Protein AF-A0A965A1D9-F1 (afdb_monomer_lite)

pLDDT: mean 73.5, std 18.66, range [28.94, 95.44]

Sequence (163 aa):
ETKQLSPQAMSAVSLMALPGNVRQLENLCHWITVMAPSQLVRAEDLPEEVRQSQEGSGDGRAEDAEPALAARVANAESAVKGEIGMPAWQELLRQEVARALAANAPAPQDGRMHGWAKEFEAAVLGVALKHTRGRRIEAAQLLGIGRNTMTRKIAELNLEGGD

Structure (mmCIF, N/CA/C/O backbone):
data_AF-A0A965A1D9-F1
#
_entry.id   AF-A0A965A1D9-F1
#
loop_
_atom_site.group_PDB
_atom_site.id
_atom_site.type_symbol
_atom_site.label_atom_id
_atom_site.label_alt_id
_atom_site.label_comp_id
_atom_site.label_asym_id
_atom_site.label_entity_id
_atom_site.label_seq_id
_atom_site.pdbx_PDB_ins_code
_atom_site.Cartn_x
_atom_site.Cartn_y
_atom_site.Cartn_z
_atom_site.occupancy
_atom_site.B_iso_or_equiv
_atom_site.auth_seq_id
_atom_site.auth_comp_id
_atom_site.auth_asym_id
_atom_site.auth_atom_id
_atom_site.pdbx_PDB_model_num
ATOM 1 N N . GLU A 1 1 ? 1.676 2.099 35.004 1.00 57.66 1 GLU A N 1
ATOM 2 C CA . GLU A 1 1 ? 1.636 0.664 35.359 1.00 57.66 1 GLU A CA 1
ATOM 3 C C . GLU A 1 1 ? 1.061 -0.135 34.195 1.00 57.66 1 GLU A C 1
ATOM 5 O O . GLU A 1 1 ? 0.293 0.433 33.426 1.00 57.66 1 GLU A O 1
ATOM 10 N N . THR A 1 2 ? 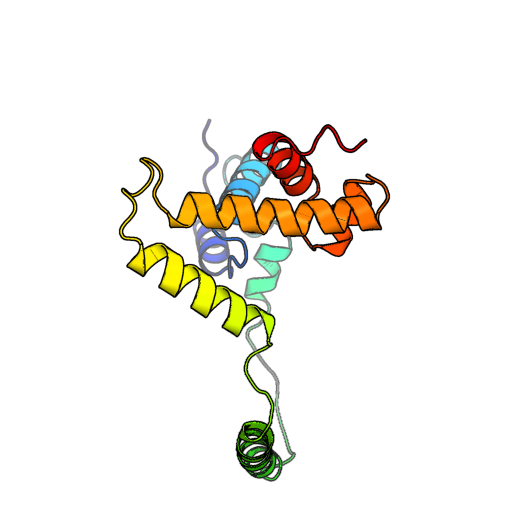1.452 -1.398 34.014 1.00 68.88 2 THR A N 1
ATOM 11 C CA . THR A 1 2 ? 1.027 -2.218 32.867 1.00 68.88 2 THR A CA 1
ATOM 12 C C . THR A 1 2 ? -0.372 -2.804 33.086 1.00 68.88 2 THR A C 1
ATOM 14 O O . THR A 1 2 ? -0.676 -3.326 34.157 1.00 68.88 2 THR A O 1
ATOM 17 N N . LYS A 1 3 ? -1.241 -2.706 32.071 1.00 73.88 3 LYS A N 1
ATOM 18 C CA . LYS A 1 3 ? -2.556 -3.368 32.054 1.00 73.88 3 LYS A CA 1
ATOM 19 C C . LYS A 1 3 ? -2.351 -4.881 31.929 1.00 73.88 3 LYS A C 1
ATOM 21 O O . LYS A 1 3 ? -1.558 -5.316 31.096 1.00 73.88 3 LYS A O 1
ATOM 26 N N . GLN A 1 4 ? -3.062 -5.675 32.724 1.00 80.38 4 GLN A N 1
ATOM 27 C CA . GLN A 1 4 ? -3.044 -7.137 32.639 1.00 80.38 4 GLN A CA 1
ATOM 28 C C . GLN A 1 4 ? -4.364 -7.651 32.065 1.00 80.38 4 GLN A C 1
ATOM 30 O O . GLN A 1 4 ? -5.441 -7.219 32.473 1.00 80.38 4 GLN A O 1
ATOM 35 N N . LEU A 1 5 ? -4.282 -8.584 31.120 1.00 81.12 5 LEU A N 1
ATOM 36 C CA . LEU A 1 5 ? -5.447 -9.257 30.552 1.00 81.12 5 LEU A CA 1
ATOM 37 C C . LEU A 1 5 ? -5.816 -10.455 31.427 1.00 81.12 5 LEU A C 1
ATOM 39 O O . LEU A 1 5 ? -4.958 -11.259 31.791 1.00 81.12 5 LEU A O 1
ATOM 43 N N . SER A 1 6 ? -7.101 -10.594 31.749 1.00 84.38 6 SER A N 1
ATOM 44 C CA . SER A 1 6 ? -7.605 -11.809 32.393 1.00 84.38 6 SER A CA 1
ATOM 45 C C . SER A 1 6 ? -7.468 -13.033 31.463 1.00 84.38 6 SER A C 1
ATOM 47 O O . SER A 1 6 ? -7.482 -12.879 30.238 1.00 84.38 6 SER A O 1
ATOM 49 N N . PRO A 1 7 ? -7.396 -14.268 31.999 1.00 77.56 7 PRO A N 1
ATOM 50 C CA . PRO A 1 7 ? -7.303 -15.484 31.181 1.00 77.56 7 PRO A CA 1
ATOM 51 C C . PRO A 1 7 ? -8.455 -15.650 30.172 1.00 77.56 7 PRO A C 1
ATOM 53 O O . PRO A 1 7 ? -8.246 -16.128 29.056 1.00 77.56 7 PRO A O 1
ATOM 56 N N . GLN A 1 8 ? -9.666 -15.208 30.536 1.00 76.06 8 GLN A N 1
ATOM 57 C CA . GLN A 1 8 ? -10.821 -15.185 29.631 1.00 76.06 8 GLN A CA 1
ATOM 58 C C . GLN A 1 8 ? -10.645 -14.164 28.501 1.00 76.06 8 GLN A C 1
ATOM 60 O O . GLN A 1 8 ? -10.867 -14.507 27.343 1.00 76.06 8 GLN A O 1
ATOM 65 N N . ALA A 1 9 ? -10.175 -12.948 28.808 1.00 79.19 9 ALA A N 1
ATOM 66 C CA . ALA A 1 9 ? -9.882 -11.938 27.790 1.00 79.19 9 ALA A CA 1
ATOM 67 C C . ALA A 1 9 ? -8.786 -12.411 26.818 1.00 79.19 9 ALA A C 1
ATOM 69 O O . ALA A 1 9 ? -8.937 -12.279 25.608 1.00 79.19 9 ALA A O 1
ATOM 70 N N . MET A 1 10 ? -7.719 -13.036 27.327 1.00 82.12 10 MET A N 1
ATOM 71 C CA . MET A 1 10 ? -6.657 -13.621 26.496 1.00 82.12 10 MET A CA 1
ATOM 72 C C . MET A 1 10 ? -7.176 -14.708 25.551 1.00 82.12 10 MET A C 1
ATOM 74 O O . MET A 1 10 ? -6.774 -14.757 24.387 1.00 82.12 10 MET A O 1
ATOM 78 N N . SER A 1 11 ? -8.075 -15.566 26.039 1.00 80.19 11 SER A N 1
ATOM 79 C CA . SER A 1 11 ? -8.684 -16.623 25.225 1.00 80.19 11 SER A CA 1
ATOM 80 C C . SER A 1 11 ? -9.543 -16.033 24.105 1.00 80.19 11 SER A C 1
ATOM 82 O O . SER A 1 11 ? -9.429 -16.461 22.961 1.00 80.19 11 SER A O 1
ATOM 84 N N . ALA A 1 12 ? -10.333 -14.999 24.406 1.00 75.44 12 ALA A N 1
ATOM 85 C CA . ALA A 1 12 ? -11.164 -14.310 23.420 1.00 75.44 12 ALA A CA 1
ATOM 86 C C . ALA A 1 12 ? -10.328 -13.611 22.331 1.00 75.44 12 ALA A C 1
ATOM 88 O O . ALA A 1 12 ? -10.617 -13.752 21.146 1.00 75.44 12 ALA A O 1
ATOM 89 N N . VAL A 1 13 ? -9.242 -12.925 22.710 1.00 78.94 13 VAL A N 1
ATOM 90 C CA . VAL A 1 13 ? -8.320 -12.290 21.747 1.00 78.94 13 VAL A CA 1
ATOM 91 C C . VAL A 1 13 ? -7.617 -13.327 20.869 1.00 78.94 13 VAL A C 1
ATOM 93 O O . VAL A 1 13 ? -7.436 -13.093 19.678 1.00 78.94 13 VAL A O 1
ATOM 96 N N . SER A 1 14 ? -7.250 -14.482 21.429 1.00 79.62 14 SER A N 1
ATOM 97 C CA . SER A 1 14 ? -6.559 -15.550 20.687 1.00 79.62 14 SER A CA 1
ATOM 98 C C . SER A 1 14 ? -7.465 -16.277 19.688 1.00 79.62 14 SER A C 1
ATOM 100 O O . SER A 1 14 ? -6.975 -16.809 18.697 1.00 79.62 14 SER A O 1
ATOM 102 N N . LEU A 1 15 ? -8.774 -16.315 19.950 1.00 76.50 15 LEU A N 1
ATOM 103 C CA . LEU A 1 15 ? -9.776 -16.952 19.089 1.00 76.50 15 LEU A CA 1
ATOM 104 C C . LEU A 1 15 ? -10.303 -16.026 17.984 1.00 76.50 15 LEU A C 1
ATOM 106 O O . LEU A 1 15 ? -10.989 -16.489 17.075 1.00 76.50 15 LEU A O 1
ATOM 110 N N . MET A 1 16 ? -9.989 -14.732 18.043 1.00 71.00 16 MET A N 1
ATOM 111 C CA . MET A 1 16 ? -10.402 -13.774 17.026 1.00 71.00 16 MET A CA 1
ATOM 112 C C . MET A 1 16 ? -9.722 -14.085 15.687 1.00 71.00 16 MET A C 1
ATOM 114 O O . MET A 1 16 ? -8.495 -14.135 15.587 1.00 71.00 16 MET A O 1
ATOM 118 N N . ALA A 1 17 ? -10.514 -14.210 14.620 1.00 62.28 17 ALA A N 1
ATOM 119 C CA . ALA A 1 17 ? -9.979 -14.128 13.270 1.00 62.28 17 ALA A CA 1
ATOM 120 C C . ALA A 1 17 ? -9.476 -12.692 13.069 1.00 62.28 17 ALA A C 1
ATOM 122 O O . ALA A 1 17 ? -10.277 -11.764 13.099 1.00 62.28 17 ALA A O 1
ATOM 123 N N . LEU A 1 18 ? -8.163 -12.493 12.929 1.00 66.25 18 LEU A N 1
ATOM 124 C CA . LEU A 1 18 ? -7.529 -11.192 12.678 1.00 66.25 18 LEU A CA 1
ATOM 125 C C . LEU A 1 18 ? -7.359 -10.987 11.159 1.00 66.25 18 LEU A C 1
ATOM 127 O O . LEU A 1 18 ? -6.243 -11.151 10.654 1.00 66.25 18 LEU A O 1
ATOM 131 N N . PRO A 1 19 ? -8.414 -10.639 10.386 1.00 64.88 19 PRO A N 1
ATOM 132 C CA . PRO A 1 19 ? -8.317 -10.492 8.932 1.00 64.88 19 PRO A CA 1
ATOM 133 C C . PRO A 1 19 ? -7.327 -9.391 8.521 1.00 64.88 19 PRO A C 1
ATOM 135 O O . PRO A 1 19 ? -6.825 -9.394 7.401 1.00 64.88 19 PRO A O 1
ATOM 138 N N . GLY A 1 20 ? -7.035 -8.450 9.428 1.00 61.50 20 GLY A N 1
ATOM 139 C CA . GLY A 1 20 ? -6.109 -7.334 9.243 1.00 61.50 20 GLY A CA 1
ATOM 140 C C . GLY A 1 20 ? -4.712 -7.525 9.850 1.00 61.50 20 GLY A C 1
ATOM 141 O O . GLY A 1 20 ? -3.975 -6.538 9.943 1.00 61.50 20 GLY A O 1
ATOM 142 N N . ASN A 1 21 ? -4.318 -8.747 10.240 1.00 78.75 21 ASN A N 1
ATOM 143 C CA . ASN A 1 21 ? -3.004 -9.064 10.830 1.00 78.75 21 ASN A CA 1
ATOM 144 C C . ASN A 1 21 ? -2.687 -8.268 12.127 1.00 78.75 21 ASN A C 1
ATOM 146 O O . ASN A 1 21 ? -3.569 -7.745 12.809 1.00 78.75 21 ASN A O 1
ATOM 150 N N . VAL A 1 22 ? -1.389 -8.161 12.460 1.00 76.75 22 VAL A N 1
ATOM 151 C CA . VAL A 1 22 ? -0.793 -7.525 13.656 1.00 76.75 22 VAL A CA 1
ATOM 152 C C . VAL A 1 22 ? -1.294 -6.099 13.922 1.00 76.75 22 VAL A C 1
ATOM 154 O O . VAL A 1 22 ? -1.328 -5.677 15.071 1.00 76.75 22 VAL A O 1
ATOM 157 N N . ARG A 1 23 ? -1.754 -5.363 12.902 1.00 78.94 23 ARG A N 1
ATOM 158 C CA . ARG A 1 23 ? -2.305 -4.008 13.085 1.00 78.94 23 ARG A CA 1
ATOM 159 C C . ARG A 1 23 ? -3.611 -3.988 13.869 1.00 78.94 23 ARG A C 1
ATOM 161 O O . ARG A 1 23 ? -3.837 -3.066 14.643 1.00 78.94 23 ARG A O 1
ATOM 168 N N . GLN A 1 24 ? -4.479 -4.978 13.670 1.00 76.06 24 GLN A N 1
ATOM 169 C CA . GLN A 1 24 ? -5.714 -5.070 14.452 1.00 76.06 24 GLN A CA 1
ATOM 170 C C . GLN A 1 24 ? -5.405 -5.384 15.915 1.00 76.06 24 GLN A C 1
ATOM 172 O O . GLN A 1 24 ? -6.000 -4.777 16.802 1.00 76.06 24 GLN A O 1
ATOM 177 N N . LEU A 1 25 ? -4.413 -6.246 16.158 1.00 80.88 25 LEU A N 1
ATOM 178 C CA . LEU A 1 25 ? -3.922 -6.529 17.504 1.00 80.88 25 LEU A CA 1
ATOM 179 C C . LEU A 1 25 ? -3.300 -5.281 18.151 1.00 80.88 25 LEU A C 1
ATOM 181 O O . LEU A 1 25 ? -3.604 -4.970 19.296 1.00 80.88 25 LEU A O 1
ATOM 185 N N . GLU A 1 26 ? -2.478 -4.531 17.416 1.00 80.62 26 GLU A N 1
ATOM 186 C CA . GLU A 1 26 ? -1.869 -3.285 17.894 1.00 80.62 26 GLU A CA 1
ATOM 187 C C . GLU A 1 26 ? -2.925 -2.233 18.258 1.00 80.62 26 GLU A C 1
ATOM 189 O O . GLU A 1 26 ? -2.856 -1.633 19.332 1.00 80.62 26 GLU A O 1
ATOM 194 N N . ASN A 1 27 ? -3.930 -2.043 17.398 1.00 81.50 27 ASN A N 1
ATOM 195 C CA . ASN A 1 27 ? -5.033 -1.117 17.649 1.00 81.50 27 ASN A CA 1
ATOM 196 C C . ASN A 1 27 ? -5.843 -1.527 18.881 1.00 81.50 27 ASN A C 1
ATOM 198 O O . ASN A 1 27 ? -6.185 -0.675 19.700 1.00 81.50 27 ASN A O 1
ATOM 202 N N . LEU A 1 28 ? -6.115 -2.825 19.032 1.00 81.19 28 LEU A N 1
ATOM 203 C CA . LEU A 1 28 ? -6.796 -3.365 20.202 1.00 81.19 28 LEU A CA 1
ATOM 204 C C . LEU A 1 28 ? -5.979 -3.109 21.476 1.00 81.19 28 LEU A C 1
ATOM 206 O O . LEU A 1 28 ? -6.520 -2.601 22.453 1.00 81.19 28 LEU A O 1
ATOM 210 N N . CYS A 1 29 ? -4.671 -3.371 21.460 1.00 80.75 29 CYS A N 1
ATOM 211 C CA . CYS A 1 29 ? -3.782 -3.093 22.591 1.00 80.75 29 CYS A CA 1
ATOM 212 C C . CYS A 1 29 ? -3.745 -1.599 22.954 1.00 80.75 29 CYS A C 1
ATOM 214 O O . CYS A 1 29 ? -3.808 -1.249 24.137 1.00 80.75 29 CYS A O 1
ATOM 216 N N . HIS A 1 30 ? -3.687 -0.709 21.957 1.00 80.56 30 HIS A N 1
ATOM 217 C CA . HIS A 1 30 ? -3.778 0.738 22.173 1.00 80.56 30 HIS A CA 1
ATOM 218 C C . HIS A 1 30 ? -5.112 1.129 22.813 1.00 80.56 30 HIS A C 1
ATOM 220 O O . HIS A 1 30 ? -5.129 1.860 23.803 1.00 80.56 30 HIS A O 1
ATOM 226 N N . TRP A 1 31 ? -6.224 0.608 22.292 1.00 83.00 31 TRP A N 1
ATOM 227 C CA . TRP A 1 31 ? -7.557 0.883 22.818 1.00 83.00 31 TRP A CA 1
ATOM 228 C C . TRP A 1 31 ? -7.705 0.399 24.262 1.00 83.00 31 TRP A C 1
ATOM 230 O O . TRP A 1 31 ? -8.106 1.177 25.119 1.00 83.00 31 TRP A O 1
ATOM 240 N N . ILE A 1 32 ? -7.288 -0.832 24.566 1.00 82.12 32 ILE A N 1
ATOM 241 C CA . ILE A 1 32 ? -7.322 -1.397 25.923 1.00 82.12 32 ILE A CA 1
ATOM 242 C C . ILE A 1 32 ? -6.490 -0.545 26.891 1.00 82.12 32 ILE A C 1
ATOM 244 O O . ILE A 1 32 ? -6.871 -0.338 28.043 1.00 82.12 32 ILE A O 1
ATOM 248 N N . THR A 1 33 ? -5.364 -0.007 26.426 1.00 80.50 33 THR A N 1
ATOM 249 C CA . THR A 1 33 ? -4.504 0.849 27.252 1.00 80.50 33 THR A CA 1
ATOM 250 C C . THR A 1 33 ? -5.173 2.181 27.593 1.00 80.50 33 THR A C 1
ATOM 252 O O . THR A 1 33 ? -5.037 2.652 28.721 1.00 80.50 33 THR A O 1
ATOM 255 N N . VAL A 1 34 ? -5.905 2.770 26.646 1.00 78.25 34 VAL A N 1
ATOM 256 C CA . VAL A 1 34 ? -6.522 4.098 26.793 1.00 78.25 34 VAL A CA 1
ATOM 257 C C . VAL A 1 34 ? -7.903 4.032 27.448 1.00 78.25 34 VAL A C 1
ATOM 259 O O . VAL A 1 34 ? -8.241 4.899 28.249 1.00 78.25 34 VAL A O 1
ATOM 262 N N . MET A 1 35 ? -8.694 3.016 27.111 1.00 75.06 35 MET A N 1
ATOM 263 C CA . MET A 1 35 ? -10.131 2.974 27.391 1.00 75.06 35 MET A CA 1
ATOM 264 C C . MET A 1 35 ? -10.518 2.004 28.505 1.00 75.06 35 MET A C 1
ATOM 266 O O . MET A 1 35 ? -11.593 2.168 29.077 1.00 75.06 35 MET A O 1
ATOM 270 N N . ALA A 1 36 ? -9.681 1.019 28.859 1.00 70.56 36 ALA A N 1
ATOM 271 C CA . ALA A 1 36 ? -10.027 0.125 29.961 1.00 70.56 36 ALA A CA 1
ATOM 272 C C . ALA A 1 36 ? -9.980 0.902 31.294 1.00 70.56 36 ALA A C 1
ATOM 274 O O . ALA A 1 36 ? -8.939 1.481 31.618 1.00 70.56 36 ALA A O 1
ATOM 275 N N . PRO A 1 37 ? -11.053 0.914 32.101 1.00 67.56 37 PRO A N 1
ATOM 276 C CA . PRO A 1 37 ? -11.085 1.661 33.361 1.00 67.56 37 PRO A CA 1
ATOM 277 C C . PRO A 1 37 ? -10.233 0.997 34.455 1.00 67.56 37 PRO A C 1
ATOM 279 O O . PRO A 1 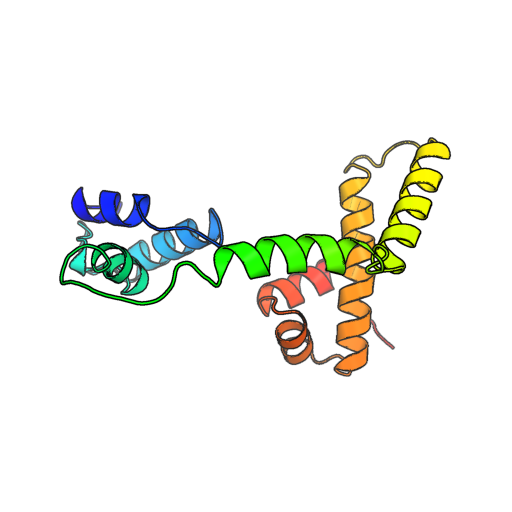37 ? -9.676 1.673 35.316 1.00 67.56 37 PRO A O 1
ATOM 282 N N . SER A 1 38 ? -10.083 -0.327 34.406 1.00 72.69 38 SER A N 1
ATOM 283 C CA . SER A 1 38 ? -9.381 -1.143 35.398 1.00 72.69 38 SER A CA 1
ATOM 284 C C . SER A 1 38 ? -7.978 -1.549 34.934 1.00 72.69 38 SER A C 1
ATOM 286 O O . SER A 1 38 ? -7.642 -1.524 33.747 1.00 72.69 38 SER A O 1
ATOM 288 N N . GLN A 1 39 ? -7.123 -1.927 35.885 1.00 74.94 39 GLN A N 1
ATOM 289 C CA . GLN A 1 39 ? -5.797 -2.489 35.603 1.00 74.94 39 GLN A CA 1
ATOM 290 C C . GLN A 1 39 ? -5.873 -3.946 35.119 1.00 74.94 39 GLN A C 1
ATOM 292 O O . GLN A 1 39 ? -5.014 -4.378 34.354 1.00 74.94 39 GLN A O 1
ATOM 297 N N . LEU A 1 40 ? -6.920 -4.669 35.533 1.00 79.88 40 LEU A N 1
ATOM 298 C CA . LEU A 1 40 ? -7.257 -6.015 35.080 1.00 79.88 40 LEU A CA 1
ATOM 299 C C . LEU A 1 40 ? -8.407 -5.949 34.071 1.00 79.88 40 LEU A C 1
ATOM 301 O O . LEU A 1 40 ? -9.545 -5.679 34.449 1.00 79.88 40 LEU A O 1
ATOM 305 N N . VAL A 1 41 ? -8.102 -6.235 32.812 1.00 78.44 41 VAL A N 1
ATOM 306 C CA . VAL A 1 41 ? -9.041 -6.158 31.691 1.00 78.44 41 VAL A CA 1
ATOM 307 C C . VAL A 1 41 ? -9.794 -7.483 31.576 1.00 78.44 41 VAL A C 1
ATOM 309 O O . VAL A 1 41 ? -9.197 -8.550 31.358 1.00 78.44 41 VAL A O 1
ATOM 312 N N . ARG A 1 42 ? -11.112 -7.431 31.766 1.00 78.56 42 ARG A N 1
ATOM 313 C CA . ARG A 1 42 ? -12.006 -8.593 31.706 1.00 78.56 42 ARG A CA 1
ATOM 314 C C . ARG A 1 42 ? -12.604 -8.745 30.310 1.00 78.56 42 ARG A C 1
ATOM 316 O O . ARG A 1 42 ? -12.599 -7.800 29.534 1.00 78.56 42 ARG A O 1
ATOM 323 N N . ALA A 1 43 ? -13.135 -9.926 29.985 1.00 72.44 43 ALA A N 1
ATOM 324 C CA . ALA A 1 43 ? -13.776 -10.174 28.684 1.00 72.44 43 ALA A CA 1
ATOM 325 C C . ALA A 1 43 ? -14.955 -9.217 28.401 1.00 72.44 43 ALA A C 1
ATOM 327 O O . ALA A 1 43 ? -15.226 -8.876 27.255 1.00 72.44 43 ALA A O 1
ATOM 328 N N . GLU A 1 44 ? -15.609 -8.742 29.461 1.00 75.75 44 GLU A N 1
ATOM 329 C CA . GLU A 1 44 ? -16.698 -7.755 29.437 1.00 75.75 44 GLU A CA 1
ATOM 330 C C . GLU A 1 44 ? -16.224 -6.365 28.973 1.00 75.75 44 GLU A C 1
ATOM 332 O O . GLU A 1 44 ? -16.978 -5.659 28.302 1.00 75.75 44 GLU A O 1
ATOM 337 N N . ASP A 1 45 ? -14.967 -6.010 29.263 1.00 72.81 45 ASP A N 1
ATOM 338 C CA . ASP A 1 45 ? -14.352 -4.722 28.918 1.00 72.81 45 ASP A CA 1
ATOM 339 C C . ASP A 1 45 ? -13.829 -4.679 27.473 1.00 72.81 45 ASP A C 1
ATOM 341 O O . ASP A 1 45 ? -13.351 -3.637 27.023 1.00 72.81 45 ASP A O 1
ATOM 345 N N . LEU A 1 46 ? -13.853 -5.807 26.753 1.00 73.81 46 LEU A N 1
ATOM 346 C CA . LEU A 1 46 ? -13.389 -5.865 25.370 1.00 73.81 46 LEU A CA 1
ATOM 347 C C . LEU A 1 46 ? -14.466 -5.346 24.400 1.00 73.81 46 LEU A C 1
ATOM 349 O O . LEU A 1 46 ? -15.662 -5.491 24.672 1.00 73.81 46 LEU A O 1
ATOM 353 N N . PRO A 1 47 ? -14.053 -4.772 23.252 1.00 69.88 47 PRO A N 1
ATOM 354 C CA . PRO A 1 47 ? -14.968 -4.325 22.204 1.00 69.88 47 PRO A CA 1
ATOM 355 C C . PRO A 1 47 ? -15.925 -5.435 21.741 1.00 69.88 47 PRO A C 1
ATOM 357 O O . PRO A 1 47 ? -15.588 -6.624 21.790 1.00 69.88 47 PRO A O 1
ATOM 360 N N . GLU A 1 48 ? -17.118 -5.054 21.280 1.00 65.88 48 GLU A N 1
ATOM 361 C CA . GLU A 1 48 ? -18.184 -5.985 20.874 1.00 65.88 48 GLU A CA 1
ATOM 362 C C . GLU A 1 48 ? -17.746 -6.973 19.799 1.00 65.88 48 GLU A C 1
ATOM 364 O O . GLU A 1 48 ? -18.159 -8.130 19.824 1.00 65.88 48 GLU A O 1
ATOM 369 N N . GLU A 1 49 ? -16.837 -6.557 18.927 1.00 66.62 49 GLU A N 1
ATOM 370 C CA . GLU A 1 49 ? -16.269 -7.379 17.865 1.00 66.62 49 GLU A CA 1
ATOM 371 C C . GLU A 1 49 ? -15.524 -8.606 18.424 1.00 66.62 49 GLU A C 1
ATOM 373 O O . GLU A 1 49 ? -15.517 -9.675 17.808 1.00 66.62 49 GLU A O 1
ATOM 378 N N . VAL A 1 50 ? -14.933 -8.486 19.621 1.00 66.94 50 VAL A N 1
ATOM 379 C CA . VAL A 1 50 ? -14.254 -9.599 20.305 1.00 66.94 50 VAL A CA 1
ATOM 380 C C . VAL A 1 50 ? -15.247 -10.483 21.056 1.00 66.94 50 VAL A C 1
ATOM 382 O O . VAL A 1 50 ? -15.069 -11.698 21.110 1.00 66.94 50 VAL A O 1
ATOM 385 N N . ARG A 1 51 ? -16.308 -9.885 21.614 1.00 62.09 51 ARG A N 1
ATOM 386 C CA . ARG A 1 51 ? -17.343 -10.605 22.374 1.00 62.09 51 ARG A CA 1
ATOM 387 C C . ARG A 1 51 ? -18.227 -11.465 21.461 1.00 62.09 51 ARG A C 1
ATOM 389 O O . ARG A 1 51 ? -18.479 -12.623 21.777 1.00 62.09 51 ARG A O 1
ATOM 396 N N . GLN A 1 52 ? -18.600 -10.951 20.288 1.00 56.97 52 GLN A N 1
ATOM 397 C CA . GLN A 1 52 ? -19.472 -11.637 19.320 1.00 56.97 52 GLN A CA 1
ATOM 398 C C . GLN A 1 52 ? -18.818 -12.861 18.654 1.00 56.97 52 GLN A C 1
ATOM 400 O O . GLN A 1 52 ? -19.516 -13.749 18.173 1.00 56.97 52 GLN A O 1
ATOM 405 N N . SER A 1 53 ? -17.485 -12.974 18.682 1.00 53.50 53 SER A N 1
ATOM 406 C CA . SER A 1 53 ? -16.779 -14.170 18.193 1.00 53.50 53 SER A CA 1
ATOM 407 C C . SER A 1 53 ? -16.980 -15.404 19.095 1.00 53.50 53 SER A C 1
ATOM 409 O O . SER A 1 53 ? -16.688 -16.519 18.669 1.00 53.50 53 SER A O 1
ATOM 411 N N . GLN A 1 54 ? -17.494 -15.235 20.325 1.00 44.84 54 GLN A N 1
ATOM 412 C CA . GLN A 1 54 ? -17.856 -16.344 21.220 1.00 44.84 54 GLN A CA 1
ATOM 413 C C . GLN A 1 54 ? -19.336 -16.758 21.142 1.00 44.84 54 GLN A C 1
ATOM 415 O O . GLN A 1 54 ? -19.662 -17.871 21.545 1.00 44.84 54 GLN A O 1
ATOM 420 N N . GLU A 1 55 ? -20.225 -15.923 20.595 1.00 41.81 55 GLU A N 1
ATOM 421 C CA . GLU A 1 55 ? -21.678 -16.188 20.559 1.00 41.81 55 GLU A CA 1
ATOM 422 C C . GLU A 1 55 ? -22.129 -17.027 19.344 1.00 41.81 55 GLU A C 1
ATOM 424 O O . GLU A 1 55 ? -23.315 -17.278 19.155 1.00 41.81 55 GLU A O 1
ATOM 429 N N . GLY A 1 56 ? -21.191 -17.525 18.533 1.00 39.81 56 GLY A N 1
ATOM 430 C CA . GLY A 1 56 ? -21.477 -18.330 17.340 1.00 39.81 56 GLY A CA 1
ATOM 431 C C . GLY A 1 56 ? -21.557 -19.849 17.542 1.00 39.81 56 GLY A C 1
ATOM 432 O O . GLY A 1 56 ? -21.478 -20.569 16.549 1.00 39.81 56 GLY A O 1
ATOM 433 N N . SER A 1 57 ? -21.657 -20.367 18.773 1.00 39.03 57 SER A N 1
ATOM 434 C CA . SER A 1 57 ? -21.618 -21.821 19.011 1.00 39.03 57 SER A CA 1
ATOM 435 C C . SER A 1 57 ? -22.723 -22.329 19.953 1.00 39.03 57 SER A C 1
ATOM 437 O O . SER A 1 57 ? -22.618 -22.202 21.171 1.00 39.03 57 SER A O 1
ATOM 439 N N . GLY A 1 58 ? -23.737 -22.965 19.342 1.00 28.94 58 GLY A N 1
ATOM 440 C CA . GLY A 1 58 ? -24.795 -23.804 19.943 1.00 28.94 58 GLY A CA 1
ATOM 441 C C . GLY A 1 58 ? -26.151 -23.093 20.080 1.00 28.94 58 GLY A C 1
ATOM 442 O O . GLY A 1 58 ? -26.212 -22.023 20.661 1.00 28.94 58 GLY A O 1
ATOM 443 N N . ASP A 1 59 ? -27.304 -23.595 19.632 1.00 31.45 59 ASP A N 1
ATOM 444 C CA . ASP A 1 59 ? -27.752 -24.910 19.145 1.00 31.45 59 ASP A CA 1
ATOM 445 C C . ASP A 1 59 ? -29.199 -24.734 18.600 1.00 31.45 59 ASP A C 1
ATOM 447 O O . ASP A 1 59 ? -29.918 -23.860 19.090 1.00 31.45 59 ASP A O 1
ATOM 451 N N . GLY A 1 60 ? -29.648 -25.564 17.642 1.00 29.62 60 GLY A N 1
ATOM 452 C CA . GLY A 1 60 ? -31.091 -25.731 17.380 1.00 29.62 60 GLY A CA 1
ATOM 453 C C . GLY A 1 60 ? -31.609 -25.970 15.947 1.00 29.62 60 GLY A C 1
ATOM 454 O O . GLY A 1 60 ? -32.375 -25.148 15.467 1.00 29.62 60 GLY A O 1
ATOM 455 N N . ARG A 1 61 ? -31.293 -27.143 15.360 1.00 30.75 61 ARG A N 1
ATOM 456 C CA . ARG A 1 61 ? -32.152 -28.056 14.532 1.00 30.75 61 ARG A CA 1
ATOM 457 C C . ARG A 1 61 ? -32.825 -27.541 13.227 1.00 30.75 61 ARG A C 1
ATOM 459 O O . ARG A 1 61 ? -33.645 -26.640 13.273 1.00 30.75 61 ARG A O 1
ATOM 466 N N . ALA A 1 62 ? -32.445 -28.071 12.047 1.00 35.19 62 ALA A N 1
ATOM 467 C CA . ALA A 1 62 ? -33.001 -29.265 11.341 1.00 35.19 62 ALA A CA 1
ATOM 468 C C . ALA A 1 62 ? -34.308 -28.910 10.562 1.00 35.19 62 ALA A C 1
ATOM 470 O O . ALA A 1 62 ? -35.162 -28.260 11.142 1.00 35.19 62 ALA A O 1
ATOM 471 N N . GLU A 1 63 ? -34.584 -29.210 9.283 1.00 35.69 63 GLU A N 1
ATOM 472 C CA . GLU A 1 63 ? -34.088 -30.155 8.266 1.00 35.69 63 GLU A CA 1
ATOM 473 C C . GLU A 1 63 ? -34.452 -29.659 6.833 1.00 35.69 63 GLU A C 1
ATOM 475 O O . GLU A 1 63 ? -35.257 -28.744 6.670 1.00 35.69 63 GLU A O 1
ATOM 480 N N . ASP A 1 64 ? -33.882 -30.345 5.831 1.00 35.72 64 ASP A N 1
ATOM 481 C CA . ASP A 1 64 ? -34.423 -30.638 4.485 1.00 35.72 64 ASP A CA 1
ATOM 482 C C . ASP A 1 64 ? -34.389 -29.613 3.331 1.00 35.72 64 ASP A C 1
ATOM 484 O O . ASP A 1 64 ? -35.260 -28.759 3.193 1.00 35.72 64 ASP A O 1
ATOM 488 N N . ALA A 1 65 ? -33.411 -29.833 2.427 1.00 34.06 65 ALA A N 1
ATOM 489 C CA . ALA A 1 65 ? -33.398 -29.670 0.950 1.00 34.06 65 ALA A CA 1
ATOM 490 C C . ALA A 1 65 ? -31.941 -29.369 0.518 1.00 34.06 65 ALA A C 1
ATOM 492 O O . ALA A 1 65 ? -31.337 -28.446 1.042 1.00 34.06 65 ALA A O 1
ATOM 493 N N . GLU A 1 66 ? -31.218 -30.026 -0.390 1.00 38.38 66 GLU A N 1
ATOM 494 C CA . GLU A 1 66 ? -31.460 -30.958 -1.491 1.00 38.38 66 GLU A CA 1
ATOM 495 C C . GLU A 1 66 ? -30.086 -31.562 -1.895 1.00 38.38 66 GLU A C 1
ATOM 497 O O . GLU A 1 66 ? -29.104 -30.814 -1.950 1.00 38.38 66 GLU A O 1
ATOM 502 N N . PRO A 1 67 ? -29.963 -32.844 -2.300 1.00 43.69 67 PRO A N 1
ATOM 503 C CA . PRO A 1 67 ? -28.711 -33.374 -2.850 1.00 43.69 67 PRO A CA 1
ATOM 504 C C . PRO A 1 67 ? -28.473 -33.002 -4.335 1.00 43.69 67 PRO A C 1
ATOM 506 O O . PRO A 1 67 ? -27.523 -33.486 -4.947 1.00 43.69 67 PRO A O 1
ATOM 509 N N . ALA A 1 68 ? -29.289 -32.132 -4.943 1.00 45.25 68 ALA A N 1
ATOM 510 C CA . ALA A 1 68 ? -29.234 -31.839 -6.382 1.00 45.25 68 ALA A CA 1
ATOM 511 C C . ALA A 1 68 ? -28.333 -30.64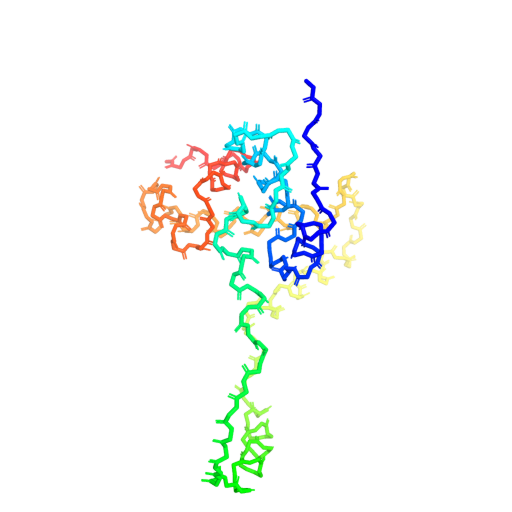9 -6.781 1.00 45.25 68 ALA A C 1
ATOM 513 O O . ALA A 1 68 ? -28.005 -30.494 -7.962 1.00 45.25 68 ALA A O 1
ATOM 514 N N . LEU A 1 69 ? -27.894 -29.808 -5.833 1.00 45.66 69 LEU A N 1
ATOM 515 C CA . LEU A 1 69 ? -27.072 -28.630 -6.149 1.00 45.66 69 LEU A CA 1
ATOM 516 C C . LEU A 1 69 ? -25.594 -28.987 -6.369 1.00 45.66 69 LEU A C 1
ATOM 518 O O . LEU A 1 69 ? -24.994 -28.479 -7.313 1.00 45.66 69 LEU A O 1
ATOM 522 N N . ALA A 1 70 ? -25.034 -29.918 -5.586 1.00 43.19 70 ALA A N 1
ATOM 523 C CA . ALA A 1 70 ? -23.617 -30.306 -5.641 1.00 43.19 70 ALA A CA 1
ATOM 524 C C . ALA A 1 70 ? -23.178 -30.822 -7.029 1.00 43.19 70 ALA A C 1
ATOM 526 O O . ALA A 1 70 ? -22.105 -30.473 -7.519 1.00 43.19 70 ALA A O 1
ATOM 527 N N . ALA A 1 71 ? -24.044 -31.578 -7.713 1.00 43.19 71 ALA A N 1
ATOM 528 C CA . ALA A 1 71 ? -23.775 -32.082 -9.062 1.00 43.19 71 ALA A CA 1
ATOM 529 C C . ALA A 1 71 ? -23.836 -30.984 -10.146 1.00 43.19 71 ALA A C 1
ATOM 531 O O . ALA A 1 71 ? -23.189 -31.098 -11.188 1.00 43.19 71 ALA A O 1
ATOM 532 N N . ARG A 1 72 ? -24.583 -29.896 -9.907 1.00 50.84 72 ARG A N 1
ATOM 533 C CA . ARG A 1 72 ? -24.654 -28.745 -10.822 1.00 50.84 72 ARG A CA 1
ATOM 534 C C . ARG A 1 72 ? -23.453 -27.816 -10.660 1.00 50.84 72 ARG A C 1
ATOM 536 O O . ARG A 1 72 ? -23.017 -27.256 -11.661 1.00 50.84 72 ARG A O 1
ATOM 543 N N . VAL A 1 73 ? -22.886 -27.703 -9.455 1.00 49.25 73 VAL A N 1
ATOM 544 C CA . VAL A 1 73 ? -21.669 -26.902 -9.227 1.00 49.25 73 VAL A CA 1
ATOM 545 C C . VAL A 1 73 ? -20.456 -27.543 -9.910 1.00 49.25 73 VAL A C 1
ATOM 547 O O . VAL A 1 73 ? -19.741 -26.853 -10.624 1.00 49.25 73 VAL A O 1
ATOM 550 N N . ALA A 1 74 ? -20.309 -28.873 -9.842 1.00 45.50 74 ALA A N 1
ATOM 551 C CA . ALA A 1 74 ? -19.196 -29.581 -10.491 1.00 45.50 74 ALA A CA 1
ATOM 552 C C . ALA A 1 74 ? -19.211 -29.487 -12.037 1.00 45.50 74 ALA A C 1
ATOM 554 O O . ALA A 1 74 ? -18.160 -29.386 -12.677 1.00 45.50 74 ALA A O 1
ATOM 555 N N . ASN A 1 75 ? -20.403 -29.473 -12.652 1.00 51.12 75 ASN A N 1
ATOM 556 C CA . ASN A 1 75 ? -20.547 -29.282 -14.102 1.00 51.12 75 ASN A CA 1
ATOM 557 C C . ASN A 1 75 ? -20.456 -27.804 -14.527 1.00 51.12 75 ASN A C 1
ATOM 559 O O . ASN A 1 75 ? -19.967 -27.520 -15.621 1.00 51.12 75 ASN A O 1
ATOM 563 N N . ALA A 1 76 ? -20.856 -26.856 -13.672 1.00 47.81 76 ALA A N 1
ATOM 564 C CA . ALA A 1 76 ? -20.664 -2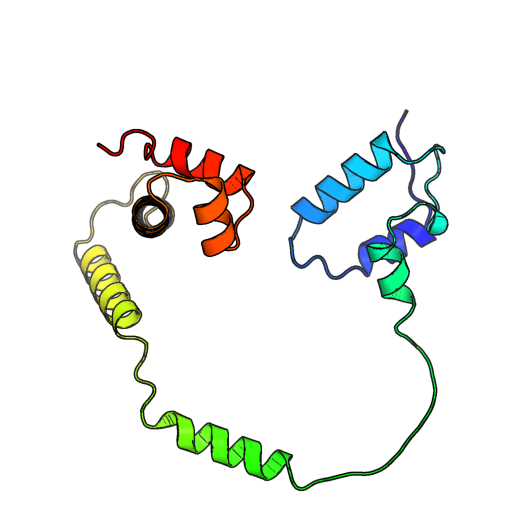5.425 -13.922 1.00 47.81 76 ALA A CA 1
ATOM 565 C C . ALA A 1 76 ? -19.184 -25.010 -13.815 1.00 47.81 76 ALA A C 1
ATOM 567 O O . ALA A 1 76 ? -18.708 -24.225 -14.632 1.00 47.81 76 ALA A O 1
ATOM 568 N N . GLU A 1 77 ? -18.427 -25.593 -12.880 1.00 42.75 77 GLU A N 1
ATOM 569 C CA . GLU A 1 77 ? -16.983 -25.360 -12.734 1.00 42.75 77 GLU A CA 1
ATOM 570 C C . GLU A 1 77 ? -16.173 -25.900 -13.922 1.00 42.75 77 GLU A C 1
ATOM 572 O O . GLU A 1 77 ? -15.170 -25.303 -14.317 1.00 42.75 77 GLU A O 1
ATOM 577 N N . SER A 1 78 ? -16.629 -26.989 -14.549 1.00 43.66 78 SER A N 1
ATOM 578 C CA . SER A 1 78 ? -15.972 -27.544 -15.740 1.00 43.66 78 SER A CA 1
ATOM 579 C C . SER A 1 78 ? -16.334 -26.799 -17.032 1.00 43.66 78 SER A C 1
ATOM 581 O O . SER A 1 78 ? -15.495 -26.705 -17.927 1.00 43.66 78 SER A O 1
ATOM 583 N N . ALA A 1 79 ? -17.533 -26.212 -17.131 1.00 42.97 79 ALA A N 1
ATOM 584 C CA . ALA A 1 79 ? -17.964 -25.455 -18.313 1.00 42.97 79 ALA A CA 1
ATOM 585 C C . ALA A 1 79 ? -17.392 -24.022 -18.371 1.00 42.97 79 ALA A C 1
ATOM 587 O O . ALA A 1 79 ? -17.170 -23.492 -19.457 1.00 42.97 79 ALA A O 1
ATOM 588 N N . VAL A 1 80 ? -17.072 -23.409 -17.224 1.00 47.72 80 VAL A N 1
ATOM 589 C CA . VAL A 1 80 ? -16.443 -22.069 -17.149 1.00 47.72 80 VAL A CA 1
ATOM 590 C C . VAL A 1 80 ? -14.918 -22.117 -17.361 1.00 47.72 80 VAL A C 1
ATOM 592 O O . VAL A 1 80 ? -14.253 -21.088 -17.442 1.00 47.72 80 VAL A O 1
ATOM 595 N N . LYS A 1 81 ? -14.330 -23.305 -17.535 1.00 45.94 81 LYS A N 1
ATOM 596 C CA . LYS A 1 81 ? -12.895 -23.456 -17.829 1.00 45.94 81 LYS A CA 1
ATOM 597 C C . LYS A 1 81 ? -12.534 -23.160 -19.297 1.00 45.94 81 LYS A C 1
ATOM 599 O O . LYS A 1 81 ? -11.354 -23.127 -19.631 1.00 45.94 81 LYS A O 1
ATOM 604 N N . GLY A 1 82 ? -13.535 -22.955 -20.161 1.00 42.56 82 GLY A N 1
ATOM 605 C CA . GLY A 1 82 ? -13.364 -22.840 -21.612 1.00 42.56 82 GLY A CA 1
ATOM 606 C C . GLY A 1 82 ? -12.942 -21.469 -22.146 1.00 42.56 82 GLY A C 1
ATOM 607 O O . GLY A 1 82 ? -12.228 -21.437 -23.138 1.00 42.56 82 GLY A O 1
ATOM 608 N N . GLU A 1 83 ? -13.325 -20.347 -21.521 1.00 46.69 83 GLU A N 1
ATOM 609 C CA . GLU A 1 83 ? -13.103 -19.007 -22.114 1.00 46.69 83 GLU A CA 1
ATOM 610 C C . GLU A 1 83 ? -12.958 -17.852 -21.102 1.00 46.69 83 GLU A C 1
ATOM 612 O O . GLU A 1 83 ? -13.136 -16.691 -21.459 1.00 46.69 83 GLU A O 1
ATOM 617 N N . ILE A 1 84 ? -12.568 -18.096 -19.846 1.00 53.94 84 ILE A N 1
ATOM 618 C CA . ILE A 1 84 ? -11.954 -17.012 -19.056 1.00 53.94 84 ILE A CA 1
ATOM 619 C C . ILE A 1 84 ? -10.448 -17.129 -19.240 1.00 53.94 84 ILE A C 1
ATOM 621 O O . ILE A 1 84 ? -9.719 -17.617 -18.376 1.00 53.94 84 ILE A O 1
ATOM 625 N N . GLY A 1 85 ? -9.985 -16.718 -20.425 1.00 54.31 85 GLY A N 1
ATOM 626 C CA . GLY A 1 85 ? -8.574 -16.419 -20.625 1.00 54.31 85 GLY A CA 1
ATOM 627 C C . GLY A 1 85 ? -8.129 -15.502 -19.489 1.00 54.31 85 GLY A C 1
ATOM 628 O O . GLY A 1 85 ? -8.835 -14.546 -19.160 1.00 54.31 85 GLY A O 1
ATOM 629 N N . MET A 1 86 ? -7.009 -15.833 -18.841 1.00 52.62 86 MET A N 1
ATOM 630 C CA . MET A 1 86 ? -6.376 -14.979 -17.830 1.00 52.62 86 MET A CA 1
ATOM 631 C C . MET A 1 86 ? -6.511 -13.506 -18.240 1.00 52.62 86 MET A C 1
ATOM 633 O O . MET A 1 86 ? -6.244 -13.197 -19.405 1.00 52.62 86 MET A O 1
ATOM 637 N N . PRO A 1 87 ? -6.958 -12.606 -17.341 1.00 71.62 87 PRO A N 1
ATOM 638 C CA . PRO A 1 87 ? -7.261 -11.232 -17.719 1.00 71.62 87 PRO A CA 1
ATOM 639 C C . PRO A 1 87 ? -6.055 -10.639 -18.445 1.00 71.62 87 PRO A C 1
ATOM 641 O O . PRO A 1 87 ? -4.930 -10.744 -17.960 1.00 71.62 87 PRO A O 1
ATOM 644 N N . ALA A 1 88 ? -6.286 -10.057 -19.624 1.00 84.62 88 ALA A N 1
ATOM 645 C CA . ALA A 1 88 ? -5.239 -9.723 -20.595 1.00 84.62 88 ALA A CA 1
ATOM 646 C C . ALA A 1 88 ? -4.055 -8.933 -19.999 1.00 84.62 88 ALA A C 1
ATOM 648 O O . ALA A 1 88 ? -2.913 -9.107 -20.415 1.00 84.62 88 ALA A O 1
ATOM 649 N N . TRP A 1 89 ? -4.299 -8.109 -18.975 1.00 86.19 89 TRP A N 1
ATOM 650 C CA . TRP A 1 89 ? -3.251 -7.362 -18.278 1.00 86.19 89 TRP A CA 1
ATOM 651 C C . TRP A 1 89 ? -2.314 -8.242 -17.433 1.00 86.19 89 TRP A C 1
ATOM 653 O O . TRP A 1 89 ? -1.135 -7.919 -17.314 1.00 86.19 89 TRP A O 1
ATOM 663 N N . GLN A 1 90 ? -2.798 -9.351 -16.858 1.00 88.25 90 GLN A N 1
ATOM 664 C CA . GLN A 1 90 ? -1.959 -10.288 -16.101 1.00 88.25 90 GLN A CA 1
ATOM 665 C C . GLN A 1 90 ? -0.964 -10.986 -17.019 1.00 88.25 90 GLN A C 1
ATOM 667 O O . GLN A 1 90 ? 0.178 -11.209 -16.629 1.00 88.25 90 GLN A O 1
ATOM 672 N N . GLU A 1 91 ? -1.389 -11.309 -18.238 1.00 88.88 91 GLU A N 1
ATOM 673 C CA . GLU A 1 91 ? -0.512 -11.911 -19.233 1.00 88.88 91 GLU A CA 1
ATOM 674 C C . GLU A 1 91 ? 0.544 -10.908 -19.718 1.00 88.88 91 GLU A C 1
ATOM 676 O O . GLU A 1 91 ? 1.731 -11.226 -19.732 1.00 88.88 91 GLU A O 1
ATOM 681 N N . LEU A 1 92 ? 0.149 -9.657 -19.984 1.00 89.31 92 LEU A N 1
ATOM 682 C CA . LEU A 1 92 ? 1.097 -8.580 -20.294 1.00 89.31 92 LEU A CA 1
ATOM 683 C C . LEU A 1 92 ? 2.110 -8.354 -19.159 1.00 89.31 92 LEU A C 1
ATOM 685 O O . LEU A 1 92 ? 3.305 -8.230 -19.419 1.00 89.31 92 LEU A O 1
ATOM 689 N N . LEU A 1 93 ? 1.661 -8.367 -17.900 1.00 89.81 93 LEU A N 1
ATOM 690 C CA . LEU A 1 93 ? 2.542 -8.232 -16.739 1.00 89.81 93 LEU A CA 1
ATOM 691 C C . LEU A 1 93 ? 3.529 -9.402 -16.636 1.00 89.81 93 LEU A C 1
ATOM 693 O O . LEU A 1 93 ? 4.708 -9.184 -16.368 1.00 89.81 93 LEU A O 1
ATOM 697 N N . ARG A 1 94 ? 3.077 -10.641 -16.867 1.00 90.12 94 ARG A N 1
ATOM 698 C CA . ARG A 1 94 ? 3.960 -11.819 -16.868 1.00 90.12 94 ARG A CA 1
ATOM 699 C C . ARG A 1 94 ? 5.028 -11.720 -17.944 1.00 90.12 94 ARG A C 1
ATOM 701 O O . ARG A 1 94 ? 6.188 -12.006 -17.658 1.00 90.12 94 ARG A O 1
ATOM 708 N N . GLN A 1 95 ? 4.654 -11.288 -19.144 1.00 90.88 95 GLN A N 1
ATOM 709 C CA . GLN A 1 95 ? 5.599 -11.078 -20.239 1.00 90.88 95 GLN A CA 1
ATOM 710 C C . GLN A 1 95 ? 6.612 -9.976 -19.907 1.00 90.88 95 GLN A C 1
ATOM 712 O O . GLN A 1 95 ? 7.803 -10.154 -20.160 1.00 90.88 95 GLN A O 1
ATOM 717 N N . GLU A 1 96 ? 6.172 -8.877 -19.290 1.00 89.31 96 GLU A N 1
ATOM 718 C CA . GLU A 1 96 ? 7.056 -7.790 -18.855 1.00 89.31 96 GLU A CA 1
ATOM 719 C C . GLU A 1 96 ? 8.051 -8.254 -17.787 1.00 89.31 96 GLU A C 1
ATOM 721 O O . GLU A 1 96 ? 9.257 -8.059 -17.925 1.00 89.31 96 GLU A O 1
ATOM 726 N N . VAL A 1 97 ? 7.566 -8.948 -16.755 1.00 90.81 97 VAL A N 1
ATOM 727 C CA . VAL A 1 97 ? 8.410 -9.495 -15.686 1.00 90.81 97 VAL A CA 1
ATOM 728 C C . VAL A 1 97 ? 9.403 -10.512 -16.249 1.00 90.81 97 VAL A C 1
ATOM 730 O O . VAL A 1 97 ? 10.587 -10.459 -15.916 1.00 90.81 97 VAL A O 1
ATOM 733 N N . ALA A 1 98 ? 8.962 -11.407 -17.138 1.00 90.56 98 ALA A N 1
ATOM 734 C CA . ALA A 1 98 ? 9.839 -12.373 -17.794 1.00 90.56 98 ALA A CA 1
ATOM 735 C C . ALA A 1 98 ? 10.944 -11.678 -18.605 1.00 90.56 98 ALA A C 1
ATOM 737 O O . ALA A 1 98 ? 12.112 -12.056 -18.501 1.00 90.56 98 ALA A O 1
ATOM 738 N N . ARG A 1 99 ? 10.602 -10.619 -19.352 1.00 88.94 99 ARG A N 1
ATOM 739 C CA . ARG A 1 99 ? 11.569 -9.805 -20.102 1.00 88.94 99 ARG A CA 1
ATOM 740 C C . ARG A 1 99 ? 12.565 -9.107 -19.176 1.00 88.94 99 ARG A C 1
ATOM 742 O O . ARG A 1 99 ? 13.767 -9.170 -19.423 1.00 88.94 99 ARG A O 1
ATOM 749 N N . ALA A 1 100 ? 12.086 -8.483 -18.102 1.00 87.12 100 ALA A N 1
ATOM 750 C CA . ALA A 1 100 ? 12.925 -7.783 -17.133 1.00 87.12 100 ALA A CA 1
ATOM 751 C C . ALA A 1 100 ? 13.907 -8.730 -16.422 1.00 87.12 100 ALA A C 1
ATOM 753 O O . ALA A 1 100 ? 15.058 -8.368 -16.174 1.00 87.12 100 ALA A O 1
ATOM 754 N N . LEU A 1 101 ? 13.481 -9.961 -16.125 1.00 87.62 101 LEU A N 1
ATOM 755 C CA . LEU A 1 101 ? 14.351 -10.995 -15.563 1.00 87.62 101 LEU A CA 1
ATOM 756 C C . LEU A 1 101 ? 15.372 -11.508 -16.588 1.00 87.62 101 LEU A C 1
ATOM 758 O O . LEU A 1 101 ? 16.538 -11.684 -16.235 1.00 87.62 101 LEU A O 1
ATOM 762 N N . ALA A 1 102 ? 14.968 -11.695 -17.848 1.00 89.38 102 ALA A N 1
ATOM 763 C CA . ALA A 1 102 ? 15.857 -12.127 -18.929 1.00 89.38 102 ALA A CA 1
ATOM 764 C C . ALA A 1 102 ? 16.949 -11.093 -19.256 1.00 89.38 102 ALA A C 1
ATOM 766 O O . ALA A 1 102 ? 18.061 -11.470 -19.616 1.00 89.38 102 ALA A O 1
ATOM 767 N N . ALA A 1 103 ? 16.666 -9.799 -19.069 1.00 83.62 103 ALA A N 1
ATOM 768 C CA . ALA A 1 103 ? 17.641 -8.720 -19.230 1.00 83.62 103 ALA A CA 1
ATOM 769 C C . ALA A 1 103 ? 18.798 -8.768 -18.205 1.00 83.62 103 ALA A C 1
ATOM 771 O O . ALA A 1 103 ? 19.763 -8.020 -18.344 1.00 83.62 103 ALA A O 1
ATOM 772 N N . ASN A 1 104 ? 18.707 -9.629 -17.180 1.00 76.75 104 ASN A N 1
ATOM 773 C CA . ASN A 1 104 ? 19.709 -9.856 -16.133 1.00 76.75 104 ASN A CA 1
ATOM 774 C C . ASN A 1 104 ? 20.285 -8.569 -15.512 1.00 76.75 104 ASN A C 1
ATOM 776 O O . ASN A 1 104 ? 21.463 -8.499 -15.156 1.00 76.75 104 ASN A O 1
ATOM 780 N N . ALA A 1 105 ? 19.449 -7.538 -15.369 1.00 75.06 105 ALA A N 1
ATOM 781 C CA . ALA A 1 105 ? 19.852 -6.301 -14.720 1.00 75.06 105 ALA A CA 1
ATOM 782 C C . ALA A 1 105 ? 20.207 -6.574 -13.244 1.00 75.06 105 ALA A C 1
ATOM 784 O O . ALA A 1 105 ? 19.504 -7.359 -12.581 1.00 75.06 105 ALA A O 1
ATOM 785 N N . PRO A 1 106 ? 21.268 -5.939 -12.707 1.00 73.00 106 PRO A N 1
ATOM 786 C CA . PRO A 1 106 ? 21.603 -6.056 -11.296 1.00 73.00 106 PRO A CA 1
ATOM 787 C C . PRO A 1 106 ? 20.380 -5.678 -10.459 1.00 73.00 106 PRO A C 1
ATOM 789 O O . PRO A 1 106 ? 19.700 -4.688 -10.732 1.00 73.00 106 PRO A O 1
ATOM 792 N N . ALA A 1 107 ? 20.046 -6.524 -9.483 1.00 70.81 107 ALA A N 1
ATOM 793 C CA . ALA A 1 107 ? 18.910 -6.258 -8.617 1.00 70.81 107 ALA A CA 1
ATOM 794 C C . ALA A 1 107 ? 19.165 -4.956 -7.835 1.00 70.81 107 ALA A C 1
ATOM 796 O O . ALA A 1 107 ? 20.273 -4.774 -7.324 1.00 70.81 107 ALA A O 1
ATOM 797 N N . PRO A 1 108 ? 18.164 -4.065 -7.716 1.00 76.56 108 PRO A N 1
ATOM 798 C CA . PRO A 1 108 ? 18.248 -2.941 -6.797 1.00 76.56 108 PRO A CA 1
ATOM 799 C C . PRO A 1 108 ? 18.541 -3.443 -5.381 1.00 76.56 108 PRO A C 1
ATOM 801 O O . PRO A 1 108 ? 18.103 -4.532 -5.006 1.00 76.56 108 PRO A O 1
ATOM 804 N N . GLN A 1 109 ? 19.233 -2.629 -4.591 1.00 75.94 109 GLN A N 1
ATOM 805 C CA . GLN A 1 109 ? 19.575 -2.920 -3.194 1.00 75.94 109 GLN A CA 1
ATOM 806 C C . GLN A 1 109 ? 18.352 -3.252 -2.311 1.00 75.94 109 GLN A C 1
ATOM 808 O O . GLN A 1 109 ? 18.456 -4.111 -1.441 1.00 75.94 109 GLN A O 1
ATOM 813 N N . ASP A 1 110 ? 17.176 -2.692 -2.617 1.00 78.62 110 ASP A N 1
ATOM 814 C CA . ASP A 1 110 ? 15.906 -2.975 -1.918 1.00 78.62 110 ASP A CA 1
ATOM 815 C C . ASP A 1 110 ? 15.127 -4.182 -2.495 1.00 78.62 110 ASP A C 1
ATOM 817 O O . ASP A 1 110 ? 14.034 -4.519 -2.038 1.00 78.62 110 ASP A O 1
ATOM 821 N N . GLY A 1 111 ? 15.676 -4.849 -3.516 1.00 84.00 111 GLY A N 1
ATOM 822 C CA . GLY A 1 111 ? 15.057 -5.972 -4.220 1.00 84.00 111 GLY A CA 1
ATOM 823 C C . GLY A 1 111 ? 14.067 -5.560 -5.322 1.00 84.00 111 GLY A C 1
ATOM 824 O O . GLY A 1 111 ? 13.320 -4.589 -5.209 1.00 84.00 111 GLY A O 1
ATOM 825 N N . ARG A 1 112 ? 14.018 -6.339 -6.417 1.00 84.62 112 ARG A N 1
ATOM 826 C CA . ARG A 1 112 ? 13.178 -6.045 -7.606 1.00 84.62 112 ARG A CA 1
ATOM 827 C C . ARG A 1 112 ? 11.679 -5.960 -7.292 1.00 84.62 112 ARG A C 1
ATOM 829 O O . ARG A 1 112 ? 10.990 -5.110 -7.843 1.00 84.62 112 ARG A O 1
ATOM 836 N N . MET A 1 113 ? 11.192 -6.800 -6.374 1.00 86.75 113 MET A N 1
ATOM 837 C CA . MET A 1 113 ? 9.781 -6.809 -5.964 1.00 86.75 113 MET A CA 1
ATOM 838 C C . MET A 1 113 ? 9.336 -5.479 -5.359 1.00 86.75 113 MET A C 1
ATOM 840 O O . MET A 1 113 ? 8.212 -5.053 -5.608 1.00 86.75 113 MET A O 1
ATOM 844 N N . HIS A 1 114 ? 10.203 -4.817 -4.587 1.00 88.00 114 HIS A N 1
ATOM 845 C CA . HIS A 1 114 ? 9.872 -3.527 -3.993 1.00 88.00 114 HIS A CA 1
ATOM 846 C C . HIS A 1 114 ? 9.727 -2.442 -5.071 1.00 88.00 114 HIS A C 1
ATOM 848 O O . HIS A 1 114 ? 8.760 -1.684 -5.048 1.00 88.00 114 HIS A O 1
ATOM 854 N N . GLY A 1 115 ? 10.628 -2.428 -6.062 1.00 87.19 115 GLY A N 1
ATOM 855 C CA . GLY A 1 115 ? 10.540 -1.528 -7.217 1.00 87.19 115 GLY A CA 1
ATOM 856 C C . GLY A 1 115 ? 9.253 -1.724 -8.021 1.00 87.19 115 GLY A C 1
ATOM 857 O O . GLY A 1 115 ? 8.505 -0.773 -8.229 1.00 87.19 115 GLY A O 1
ATOM 858 N N . TRP A 1 116 ? 8.927 -2.969 -8.377 1.00 89.12 116 TRP A N 1
ATOM 859 C CA . TRP A 1 116 ? 7.699 -3.271 -9.122 1.00 89.12 116 TRP A CA 1
ATOM 860 C C . TRP A 1 116 ? 6.427 -2.952 -8.341 1.00 89.12 116 TRP A C 1
ATOM 862 O O . TRP A 1 116 ? 5.471 -2.437 -8.917 1.00 89.12 116 TRP A O 1
ATOM 872 N N . ALA A 1 117 ? 6.407 -3.215 -7.031 1.00 89.69 117 ALA A N 1
ATOM 873 C CA . ALA A 1 117 ? 5.291 -2.817 -6.182 1.00 89.69 117 ALA A CA 1
ATOM 874 C C . ALA A 1 117 ? 5.113 -1.292 -6.194 1.00 89.69 117 ALA A C 1
ATOM 876 O O . ALA A 1 117 ? 3.992 -0.813 -6.341 1.00 89.69 117 ALA A O 1
ATOM 877 N N . LYS A 1 118 ? 6.212 -0.532 -6.119 1.00 89.56 118 LYS A N 1
ATOM 878 C CA . LYS A 1 118 ? 6.194 0.933 -6.175 1.00 89.56 118 LYS A CA 1
ATOM 879 C C . LYS A 1 118 ? 5.625 1.453 -7.501 1.00 89.56 118 LYS A C 1
ATOM 881 O O . LYS A 1 118 ? 4.778 2.343 -7.495 1.00 89.56 118 LYS A O 1
ATOM 886 N N . GLU A 1 119 ? 6.057 0.885 -8.624 1.00 88.56 119 GLU A N 1
ATOM 887 C CA . GLU A 1 119 ? 5.574 1.246 -9.965 1.00 88.56 119 GLU A CA 1
ATOM 888 C C . GLU A 1 119 ? 4.091 0.910 -10.158 1.00 88.56 119 GLU A C 1
ATOM 890 O O . GLU A 1 119 ? 3.314 1.746 -10.625 1.00 88.56 119 GLU A O 1
ATOM 895 N N . PHE A 1 120 ? 3.677 -0.290 -9.743 1.00 92.50 120 PHE A N 1
ATOM 896 C CA . PHE A 1 120 ? 2.280 -0.713 -9.787 1.00 92.50 120 PHE A CA 1
ATOM 897 C C . PHE A 1 120 ? 1.388 0.208 -8.949 1.00 92.50 120 PHE A C 1
ATOM 899 O O . PHE A 1 120 ? 0.359 0.693 -9.424 1.00 92.50 120 PHE A O 1
ATOM 906 N N . GLU A 1 121 ? 1.791 0.484 -7.708 1.00 93.94 121 GLU A N 1
ATOM 907 C CA . GLU A 1 121 ? 1.057 1.379 -6.821 1.00 93.94 121 GLU A CA 1
ATOM 908 C C . GLU A 1 121 ? 0.973 2.789 -7.408 1.00 93.94 121 GLU A C 1
ATOM 910 O O . GLU A 1 121 ? -0.112 3.366 -7.433 1.00 93.94 121 GLU A O 1
ATOM 915 N N . ALA A 1 122 ? 2.065 3.329 -7.957 1.00 92.69 122 ALA A N 1
ATOM 916 C CA . ALA A 1 122 ? 2.053 4.642 -8.597 1.00 92.69 122 ALA A CA 1
ATOM 917 C C . ALA A 1 122 ? 1.065 4.714 -9.769 1.00 92.69 122 ALA A C 1
ATOM 919 O O . ALA A 1 122 ? 0.316 5.688 -9.880 1.00 92.69 122 ALA A O 1
ATOM 920 N N . ALA A 1 123 ? 1.005 3.671 -10.601 1.00 92.50 123 ALA A N 1
ATOM 921 C CA . ALA A 1 123 ? 0.053 3.594 -11.703 1.00 92.50 123 ALA A CA 1
ATOM 922 C C . ALA A 1 123 ? -1.402 3.578 -11.203 1.00 92.50 123 ALA A C 1
ATOM 924 O O . ALA A 1 123 ? -2.225 4.374 -11.663 1.00 92.50 123 ALA A O 1
ATOM 925 N N . VAL A 1 124 ? -1.721 2.720 -10.228 1.00 93.81 124 VAL A N 1
ATOM 926 C CA . VAL A 1 124 ? -3.083 2.592 -9.682 1.00 93.81 124 VAL A CA 1
ATOM 927 C C . VAL A 1 124 ? -3.520 3.871 -8.968 1.00 93.81 124 VAL A C 1
ATOM 929 O O . VAL A 1 124 ? -4.595 4.404 -9.256 1.00 93.81 124 VAL A O 1
ATOM 932 N N . LEU A 1 125 ? -2.686 4.395 -8.064 1.00 93.44 125 LEU A N 1
ATOM 933 C CA . LEU A 1 125 ? -2.995 5.618 -7.324 1.00 93.44 125 LEU A CA 1
ATOM 934 C C . LEU A 1 125 ? -3.099 6.826 -8.260 1.00 93.44 125 LEU A C 1
ATOM 936 O O . LEU A 1 125 ? -4.008 7.638 -8.100 1.00 93.44 125 LEU A O 1
ATOM 940 N N . GLY A 1 126 ? -2.222 6.930 -9.260 1.00 92.81 126 GLY A N 1
ATOM 941 C CA . GLY A 1 126 ? -2.261 8.006 -10.246 1.00 92.81 126 GLY A CA 1
ATOM 942 C C . GLY A 1 126 ? -3.563 8.022 -11.051 1.00 92.81 126 GLY A C 1
ATOM 943 O O . GLY A 1 126 ? -4.172 9.079 -11.215 1.00 92.81 126 GLY A O 1
ATOM 944 N N . VAL A 1 127 ? -4.036 6.860 -11.513 1.00 94.31 127 VAL A N 1
ATOM 945 C CA . VAL A 1 127 ? -5.319 6.753 -12.233 1.00 94.31 127 VAL A CA 1
ATOM 946 C C . VAL A 1 127 ? -6.495 7.091 -11.319 1.00 94.31 127 VAL A C 1
ATOM 948 O O . VAL A 1 127 ? -7.376 7.852 -11.722 1.00 94.31 127 VAL A O 1
ATOM 951 N N . ALA A 1 128 ? -6.494 6.592 -10.081 1.00 94.25 128 ALA A N 1
ATOM 952 C CA . ALA A 1 128 ? -7.544 6.898 -9.114 1.00 94.25 128 ALA A CA 1
ATOM 953 C C . ALA A 1 128 ? -7.620 8.404 -8.814 1.00 94.25 128 ALA A C 1
ATOM 955 O O . ALA A 1 128 ? -8.704 8.983 -8.845 1.00 94.25 128 ALA A O 1
ATOM 956 N N . LEU A 1 129 ? -6.477 9.064 -8.605 1.00 93.44 129 LEU A N 1
ATOM 957 C CA . LEU A 1 129 ? -6.419 10.509 -8.379 1.00 93.44 129 LEU A CA 1
ATOM 958 C C . LEU A 1 129 ? -6.874 11.307 -9.601 1.00 93.44 129 LEU A C 1
ATOM 960 O O . LEU A 1 129 ? -7.601 12.285 -9.443 1.00 93.44 129 LEU A O 1
ATOM 964 N N . LYS A 1 130 ? -6.506 10.892 -10.817 1.00 93.81 130 LYS A N 1
ATOM 965 C CA . LYS A 1 130 ? -7.010 11.526 -12.046 1.00 93.81 130 LYS A CA 1
ATOM 966 C C . LYS A 1 130 ? -8.528 11.394 -12.157 1.00 93.81 130 LYS A C 1
ATOM 968 O O . LYS A 1 130 ? -9.201 12.374 -12.467 1.00 93.81 130 LYS A O 1
ATOM 973 N N . HIS A 1 131 ? -9.073 10.218 -11.845 1.00 95.44 131 HIS A N 1
ATOM 974 C CA . HIS A 1 131 ? -10.513 9.973 -11.876 1.00 95.44 131 HIS A CA 1
ATOM 975 C C . HIS A 1 131 ? -11.275 10.845 -10.866 1.00 95.44 131 HIS A C 1
ATOM 977 O O . HIS A 1 131 ? -12.328 11.389 -11.193 1.00 95.44 131 HIS A O 1
ATOM 983 N N . THR A 1 132 ? -10.717 11.055 -9.670 1.00 94.06 132 THR A N 1
ATOM 984 C CA . THR A 1 132 ? -11.333 11.888 -8.623 1.00 94.06 132 THR A CA 1
ATOM 985 C C . THR A 1 132 ? -10.877 13.348 -8.637 1.00 94.06 132 THR A C 1
ATOM 987 O O . THR A 1 132 ? -11.179 14.096 -7.705 1.00 94.06 132 THR A O 1
ATOM 990 N N . ARG A 1 133 ? -10.152 13.788 -9.677 1.00 91.38 133 ARG A N 1
ATOM 991 C CA . ARG A 1 133 ? -9.613 15.158 -9.814 1.00 91.38 133 ARG A CA 1
ATOM 992 C C . ARG A 1 133 ? -8.796 15.603 -8.590 1.00 91.38 133 ARG A C 1
ATOM 994 O O . ARG A 1 133 ? -8.974 16.701 -8.071 1.00 91.38 133 ARG A O 1
ATOM 1001 N N . GLY A 1 134 ? -7.951 14.711 -8.078 1.00 87.06 134 GLY A N 1
ATOM 1002 C CA . GLY A 1 134 ? -7.074 14.959 -6.931 1.00 87.06 134 GLY A CA 1
ATOM 1003 C C . GLY A 1 134 ? -7.746 14.810 -5.561 1.00 87.06 134 GLY A C 1
ATOM 1004 O O . GLY A 1 134 ? -7.095 15.008 -4.530 1.00 87.06 134 GLY A O 1
ATOM 1005 N N . ARG A 1 135 ? -9.028 14.422 -5.496 1.00 91.38 135 ARG A N 1
ATOM 1006 C CA . ARG A 1 135 ? -9.721 14.190 -4.222 1.00 91.38 135 ARG A CA 1
ATOM 1007 C C . ARG A 1 135 ? -9.259 12.878 -3.594 1.00 91.38 135 ARG A C 1
ATOM 1009 O O . ARG A 1 135 ? -9.755 11.795 -3.907 1.00 91.38 135 ARG A O 1
ATOM 1016 N N . ARG A 1 136 ? -8.307 12.997 -2.665 1.00 91.81 136 ARG A N 1
ATOM 1017 C CA . ARG A 1 136 ? -7.632 11.870 -1.994 1.00 91.81 136 ARG A CA 1
ATOM 1018 C C . ARG A 1 136 ? -8.603 10.963 -1.227 1.00 91.81 136 ARG A C 1
ATOM 1020 O O . ARG A 1 136 ? -8.440 9.750 -1.246 1.00 91.81 136 ARG A O 1
ATOM 1027 N N . ILE A 1 137 ? -9.614 11.534 -0.564 1.00 91.44 137 ILE A N 1
ATOM 1028 C CA . ILE A 1 137 ? -10.593 10.768 0.233 1.00 91.44 137 ILE A CA 1
ATOM 1029 C C . ILE A 1 137 ? -11.472 9.898 -0.673 1.00 91.44 137 ILE A C 1
ATOM 1031 O O . ILE A 1 137 ? -11.614 8.707 -0.415 1.00 91.44 137 ILE A O 1
ATOM 1035 N N . GLU A 1 138 ? -12.008 10.474 -1.750 1.00 90.62 138 GLU A N 1
ATOM 1036 C CA . GLU A 1 138 ? -12.833 9.751 -2.726 1.00 90.62 138 GLU A CA 1
ATOM 1037 C C . GLU A 1 138 ? -12.015 8.674 -3.452 1.00 90.62 138 GLU A C 1
ATOM 1039 O O . GLU A 1 138 ? -12.477 7.548 -3.606 1.00 90.62 138 GLU A O 1
ATOM 1044 N N . ALA A 1 139 ? -10.761 8.974 -3.818 1.00 92.44 139 ALA A N 1
ATOM 1045 C CA . ALA A 1 139 ? -9.870 7.985 -4.426 1.00 92.44 139 ALA A CA 1
ATOM 1046 C C . ALA A 1 139 ? -9.579 6.821 -3.465 1.00 92.44 139 ALA A C 1
ATOM 1048 O O . ALA A 1 139 ? -9.514 5.670 -3.887 1.00 92.44 139 ALA A O 1
ATOM 1049 N N . ALA A 1 140 ? -9.422 7.104 -2.167 1.00 92.75 140 ALA A N 1
ATOM 1050 C CA . ALA A 1 140 ? -9.181 6.080 -1.154 1.00 92.75 140 ALA A CA 1
ATOM 1051 C C . ALA A 1 140 ? -10.396 5.166 -0.981 1.00 92.75 140 ALA A C 1
ATOM 1053 O O . ALA A 1 140 ? -10.239 3.948 -0.934 1.00 92.75 140 ALA A O 1
ATOM 1054 N N . GLN A 1 141 ? -11.598 5.747 -0.964 1.00 92.44 141 GLN A N 1
ATOM 1055 C CA . GLN A 1 141 ? -12.853 4.997 -0.932 1.00 92.44 141 GLN A CA 1
ATOM 1056 C C . GLN A 1 141 ? -13.023 4.123 -2.179 1.00 92.44 141 GLN A C 1
ATOM 1058 O O . GLN A 1 141 ? -13.355 2.950 -2.042 1.00 92.44 141 GLN A O 1
ATOM 1063 N N . LEU A 1 142 ? -12.728 4.653 -3.372 1.00 91.19 142 LEU A N 1
ATOM 1064 C CA . LEU A 1 142 ? -12.818 3.910 -4.633 1.00 91.19 142 LEU A CA 1
ATOM 1065 C C . LEU A 1 142 ? -11.874 2.700 -4.668 1.00 91.19 142 LEU A C 1
ATOM 1067 O O . LEU A 1 142 ? -12.242 1.639 -5.161 1.00 91.19 142 LEU A O 1
ATOM 1071 N N . LEU A 1 143 ? -10.663 2.856 -4.128 1.00 92.81 143 LEU A N 1
ATOM 1072 C CA . LEU A 1 143 ? -9.672 1.782 -4.039 1.00 92.81 143 LEU A CA 1
ATOM 1073 C C . LEU A 1 143 ? -9.869 0.863 -2.820 1.00 92.81 143 LEU A C 1
ATOM 1075 O O . LEU A 1 143 ? -9.127 -0.105 -2.672 1.00 92.81 143 LEU A O 1
ATOM 1079 N N . GLY A 1 144 ? -10.817 1.164 -1.927 1.00 92.62 144 GLY A N 1
ATOM 1080 C CA . GLY A 1 144 ? -11.039 0.397 -0.699 1.00 92.62 144 GLY A CA 1
ATOM 1081 C C . GLY A 1 144 ? -9.879 0.461 0.303 1.00 92.62 144 GLY A C 1
ATOM 1082 O O . GLY A 1 144 ? -9.748 -0.426 1.145 1.00 92.62 144 GLY A O 1
ATOM 1083 N N . ILE A 1 145 ? -9.024 1.488 0.229 1.00 91.94 145 ILE A N 1
ATOM 1084 C CA . ILE A 1 145 ? -7.902 1.674 1.159 1.00 91.94 145 ILE A CA 1
ATOM 1085 C C . ILE A 1 145 ? -8.197 2.782 2.170 1.00 91.94 145 ILE A C 1
ATOM 1087 O O . ILE A 1 145 ? -8.914 3.744 1.901 1.00 91.94 145 ILE A O 1
ATOM 1091 N N . GLY A 1 146 ? -7.603 2.675 3.359 1.00 89.06 146 GLY A N 1
ATOM 1092 C CA . GLY A 1 146 ? -7.737 3.705 4.383 1.00 89.06 146 GLY A CA 1
ATOM 1093 C C . GLY A 1 146 ? -7.194 5.060 3.914 1.00 89.06 146 GLY A C 1
ATOM 1094 O O . GLY A 1 146 ? -6.154 5.139 3.259 1.00 89.06 146 GLY A O 1
ATOM 1095 N N . ARG A 1 147 ? -7.851 6.151 4.325 1.00 88.06 147 ARG A N 1
ATOM 1096 C CA . ARG A 1 147 ? -7.419 7.536 4.052 1.00 88.06 147 ARG A CA 1
ATOM 1097 C C . ARG A 1 147 ? -5.947 7.779 4.409 1.00 88.06 147 ARG A C 1
ATOM 1099 O O . ARG A 1 147 ? -5.215 8.378 3.632 1.00 88.06 147 ARG A O 1
ATOM 1106 N N . ASN A 1 148 ? -5.507 7.290 5.569 1.00 87.75 148 ASN A N 1
ATOM 1107 C CA . ASN A 1 148 ? -4.129 7.471 6.037 1.00 87.75 148 ASN A CA 1
ATOM 1108 C C . ASN A 1 148 ? -3.132 6.712 5.155 1.00 87.75 148 ASN A C 1
ATOM 1110 O O . ASN A 1 148 ? -2.043 7.206 4.879 1.00 87.75 148 ASN A O 1
ATOM 1114 N N . THR A 1 149 ? -3.526 5.533 4.669 1.00 90.94 149 THR A N 1
ATOM 1115 C CA . THR A 1 149 ? -2.738 4.748 3.717 1.00 90.94 149 THR A CA 1
ATOM 1116 C C . THR A 1 149 ? -2.613 5.478 2.388 1.00 90.94 149 THR A C 1
ATOM 1118 O O . THR A 1 149 ? -1.515 5.536 1.848 1.00 90.94 149 THR A O 1
ATOM 1121 N N . MET A 1 150 ? -3.700 6.082 1.897 1.00 89.88 150 MET A N 1
ATOM 1122 C CA . MET A 1 150 ? -3.682 6.897 0.682 1.00 89.88 150 MET A CA 1
ATOM 1123 C C . MET A 1 150 ? -2.717 8.078 0.820 1.00 89.88 150 MET A C 1
ATOM 1125 O O . MET A 1 150 ? -1.833 8.243 -0.014 1.00 89.88 150 MET A O 1
ATOM 1129 N N . THR A 1 151 ? -2.823 8.861 1.899 1.00 89.75 151 THR A N 1
ATOM 1130 C CA . THR A 1 151 ? -1.917 9.997 2.136 1.00 89.75 151 THR A CA 1
ATOM 1131 C C . THR A 1 151 ? -0.459 9.552 2.202 1.00 89.75 151 THR A C 1
ATOM 1133 O O . THR A 1 151 ? 0.392 10.157 1.554 1.00 89.75 151 THR A O 1
ATOM 1136 N N . ARG A 1 152 ? -0.170 8.471 2.938 1.00 91.50 152 ARG A N 1
ATOM 1137 C CA . ARG A 1 152 ? 1.193 7.948 3.063 1.00 91.50 152 ARG A CA 1
ATOM 1138 C C . ARG A 1 152 ? 1.746 7.487 1.714 1.00 91.50 152 ARG A C 1
ATOM 1140 O O . ARG A 1 152 ? 2.847 7.882 1.352 1.00 91.50 152 ARG A O 1
ATOM 1147 N N . LYS A 1 153 ? 0.968 6.711 0.952 1.00 90.75 153 LYS A N 1
ATOM 1148 C CA . LYS A 1 153 ? 1.383 6.213 -0.366 1.00 90.75 153 LYS A CA 1
ATOM 1149 C C . LYS A 1 153 ? 1.605 7.341 -1.372 1.00 90.75 153 LYS A C 1
ATOM 1151 O O . LYS A 1 153 ? 2.560 7.285 -2.131 1.00 90.75 153 LYS A O 1
ATOM 1156 N N . ILE A 1 154 ? 0.778 8.386 -1.361 1.00 89.62 154 ILE A N 1
ATOM 1157 C CA . ILE A 1 154 ? 0.975 9.557 -2.231 1.00 89.62 154 ILE A CA 1
ATOM 1158 C C . ILE A 1 154 ? 2.321 10.243 -1.942 1.00 89.62 154 ILE A C 1
ATOM 1160 O O . ILE A 1 154 ? 3.041 10.572 -2.883 1.00 89.62 154 ILE A O 1
ATOM 1164 N N . ALA A 1 155 ? 2.676 10.412 -0.664 1.00 88.56 155 ALA A N 1
ATOM 1165 C CA . ALA A 1 155 ? 3.946 11.015 -0.261 1.00 88.56 155 ALA A CA 1
ATOM 1166 C C . ALA A 1 155 ? 5.154 10.116 -0.594 1.00 88.56 155 ALA A C 1
ATOM 1168 O O . ALA A 1 155 ? 6.132 10.586 -1.164 1.00 88.56 155 ALA A O 1
ATOM 1169 N N . GLU A 1 156 ? 5.074 8.809 -0.315 1.00 88.75 156 GLU A N 1
ATOM 1170 C CA . GLU A 1 156 ? 6.131 7.824 -0.627 1.00 88.75 156 GLU A CA 1
ATOM 1171 C C . GLU A 1 156 ? 6.433 7.725 -2.138 1.00 88.75 156 GLU A C 1
ATOM 1173 O O . GLU A 1 156 ? 7.564 7.437 -2.553 1.00 88.75 156 GLU A O 1
ATOM 1178 N N . LEU A 1 157 ? 5.412 7.955 -2.967 1.00 86.88 157 LEU A N 1
ATOM 1179 C CA . LEU A 1 157 ? 5.476 7.866 -4.425 1.00 86.88 157 LEU A CA 1
ATOM 1180 C C . LEU A 1 157 ? 5.705 9.226 -5.106 1.00 86.88 157 LEU A C 1
ATOM 1182 O O . LEU A 1 157 ? 5.785 9.266 -6.330 1.00 86.88 157 LEU A O 1
ATOM 1186 N N . ASN A 1 158 ? 5.836 10.320 -4.342 1.00 83.00 158 ASN A N 1
ATOM 1187 C CA . ASN A 1 158 ? 5.954 11.695 -4.849 1.00 83.00 158 ASN A CA 1
ATOM 1188 C C . ASN A 1 158 ? 4.840 12.087 -5.842 1.00 83.00 158 ASN A C 1
ATOM 1190 O O . ASN A 1 158 ? 5.072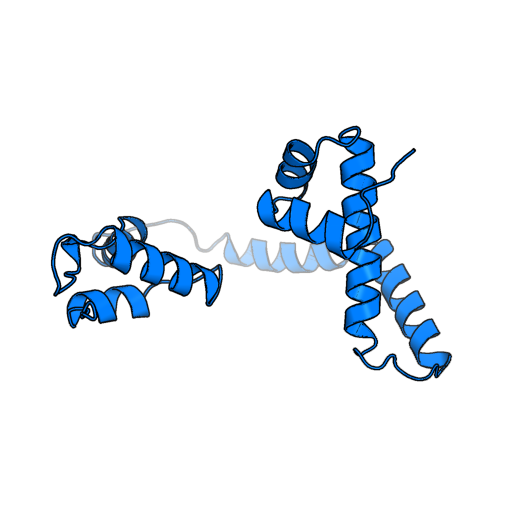 12.824 -6.797 1.00 83.00 158 ASN A O 1
ATOM 1194 N N . LEU A 1 159 ? 3.610 11.618 -5.613 1.00 78.19 159 LEU A N 1
ATOM 1195 C CA . LEU A 1 159 ? 2.449 11.909 -6.467 1.00 78.19 159 LEU A CA 1
ATOM 1196 C C . LEU A 1 159 ? 1.749 13.237 -6.103 1.00 78.19 159 LEU A C 1
ATOM 1198 O O . LEU A 1 159 ? 0.609 13.461 -6.502 1.00 78.19 159 LEU A O 1
ATOM 1202 N N . GLU A 1 160 ? 2.391 14.112 -5.317 1.00 63.72 160 GLU A N 1
ATOM 1203 C CA . GLU A 1 160 ? 1.798 15.371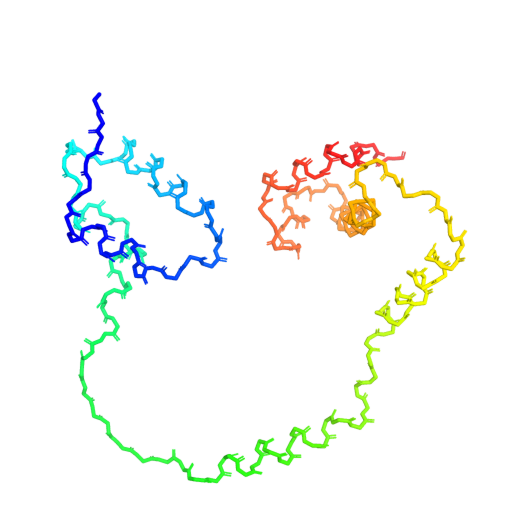 -4.825 1.00 63.72 160 GLU A CA 1
ATOM 1204 C C . GLU A 1 160 ? 1.771 16.515 -5.852 1.00 63.72 160 GLU A C 1
ATOM 1206 O O . GLU A 1 160 ? 1.092 17.514 -5.621 1.00 63.72 160 GLU A O 1
ATOM 1211 N N . GLY A 1 161 ? 2.448 16.365 -6.994 1.00 56.84 161 GLY A N 1
ATOM 1212 C CA . GLY A 1 161 ? 2.476 17.347 -8.081 1.00 56.84 161 GLY A CA 1
ATOM 1213 C C . GLY A 1 161 ? 1.852 16.786 -9.351 1.00 56.84 161 GLY A C 1
ATOM 1214 O O . GLY A 1 161 ? 2.560 16.266 -10.207 1.00 56.84 161 GLY A O 1
ATOM 1215 N N . GLY A 1 162 ? 0.526 16.843 -9.441 1.00 48.84 162 GLY A N 1
ATOM 1216 C CA . GLY A 1 162 ? -0.215 16.547 -10.662 1.00 48.84 162 GLY A CA 1
ATOM 1217 C C . GLY A 1 162 ? -0.838 17.814 -11.228 1.00 48.84 162 GLY A C 1
ATOM 1218 O O . GLY A 1 162 ? -2.035 18.017 -11.036 1.00 48.84 162 GLY A O 1
ATOM 1219 N N . ASP A 1 163 ? -0.013 18.623 -11.889 1.00 34.66 163 ASP A N 1
ATOM 1220 C CA . ASP A 1 163 ? -0.388 19.504 -13.002 1.00 34.66 163 ASP A CA 1
ATOM 1221 C C . ASP A 1 163 ? 0.730 19.408 -14.055 1.00 34.66 163 ASP A C 1
ATOM 1223 O O . ASP A 1 163 ? 1.909 19.576 -13.657 1.00 34.66 163 ASP A O 1
#

Secondary structure (DSSP, 8-state):
---EE-HHHHHHHHHS--TTTHHHHHHHHHHHHHH-SSSEE-GGGS-HHHHTTSTT----------TTHHHHHHHHHHHTTTT----HHHHHHHHHHHHHHHTTPPPPTT-HHHHHHHHHHHHHHHHHHHHTTT-HHHHHHHTT--HHHHHHHHHHTTTT---

Radius of gyration: 24.37 Å; chains: 1; bounding box: 56×53×58 Å

Foldseek 3Di:
DAAAEDPQLVVLVVLDDPPPPVVVVVVQRVCCVPPVPDSYQYNVNGDPSSVVSVVPDDDDDDDDDDPPVVVVVVVVVVVVVPPPDPPPVVVVVVVVVVVVVVVVPPAPPVGPVVVVVLVVLCVLLVVLCVVVVNPQVNSCVVVVHDSVVSVVSCVVNVVPDDD